Protein AF-A0A959C3X2-F1 (afdb_monomer_lite)

Foldseek 3Di:
DWDWDADPVQLAIEIDDQVVQCVVVVDPVGPVCVVCLVQVHDDDDPQWDWDWDADPQWIWIWTDPLQKIKIWTAHPPVRRTQKIKIAGPVQRKIKMKGFDDWDQDPPNGTGGQKIWIWIAGPVPGIDIDIGGHDDDDPPDDDDDDDDRDPPGHYDD

Sequence (156 aa):
DSVFLINRLDKTYSVKDLGSLERQYSLPAGFPLLQEVLLASAWFFPDIMLQSDIKDELHRLSGTNGSVGTEYRMEEGSFMLRSESFFQPRDSRAVTFSFGDYKKVSGAGMFPYLRSIEAYSPETGAVKLELELSDLKINETQEYRFNIPDHYEKID

pLDDT: mean 89.72, std 7.45, range [66.62, 97.94]

Secondary structure (DSSP, 8-state):
-EEEEEETTTTEEEEEEHHHHHHHHT-TTHHHHHHHHHHTPPP--TT---EEEEETTEEEEEEE-SS-EEEEEEETTT--EEEEEEEETTTTEEEEEEEEEEEEETTTEEEEEEEEEEEEETTTEEEEEEEE-S----S----------TTPEE--

Structure (mmCIF, N/CA/C/O backbone):
data_AF-A0A959C3X2-F1
#
_entry.id   AF-A0A959C3X2-F1
#
loop_
_atom_site.group_PDB
_atom_site.id
_atom_site.type_symbol
_atom_site.label_atom_id
_atom_site.label_alt_id
_atom_site.label_comp_id
_atom_site.label_asym_id
_atom_site.label_entity_id
_atom_site.label_seq_id
_atom_site.pdbx_PDB_ins_code
_atom_site.Cartn_x
_atom_site.Cartn_y
_atom_site.Cartn_z
_atom_site.occupancy
_atom_site.B_iso_or_equiv
_atom_site.auth_seq_id
_atom_site.auth_comp_id
_atom_site.auth_asym_id
_atom_site.auth_atom_id
_atom_site.pdbx_PDB_model_num
ATOM 1 N N . ASP A 1 1 ? -22.599 -3.593 0.063 1.00 68.00 1 ASP A N 1
ATOM 2 C CA . ASP A 1 1 ? -21.849 -3.928 1.288 1.00 68.00 1 ASP A CA 1
ATOM 3 C C . ASP A 1 1 ? -21.763 -2.744 2.223 1.00 68.00 1 ASP A C 1
ATOM 5 O O . ASP A 1 1 ? -21.670 -1.607 1.763 1.00 68.00 1 ASP A O 1
ATOM 9 N N . SER A 1 2 ? -21.845 -3.015 3.523 1.00 81.44 2 SER A N 1
ATOM 10 C CA . SER A 1 2 ? -21.807 -2.001 4.577 1.00 81.44 2 SER A CA 1
ATOM 11 C C . SER A 1 2 ? -20.586 -2.213 5.458 1.00 81.44 2 SER A C 1
ATOM 13 O O . SER A 1 2 ? -20.255 -3.345 5.805 1.00 81.44 2 SER A O 1
ATOM 15 N N . VAL A 1 3 ? -19.948 -1.116 5.846 1.00 83.94 3 VAL A N 1
ATOM 16 C CA . VAL A 1 3 ? -18.878 -1.075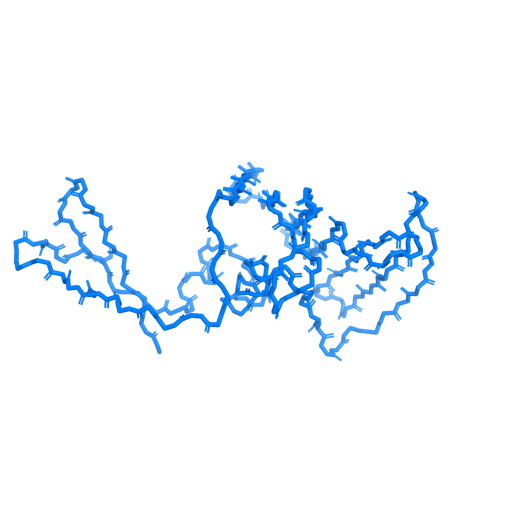 6.837 1.00 83.94 3 VAL A CA 1
ATOM 17 C C . VAL A 1 3 ? -19.440 -0.482 8.119 1.00 83.94 3 VAL A C 1
ATOM 19 O O . VAL A 1 3 ? -20.072 0.574 8.101 1.00 83.94 3 VAL A O 1
ATOM 22 N N . PHE A 1 4 ? -19.202 -1.165 9.233 1.00 87.75 4 PHE A N 1
ATOM 23 C CA . PHE A 1 4 ? -19.576 -0.697 10.560 1.00 87.75 4 PHE A CA 1
ATOM 24 C C . PHE A 1 4 ? -18.331 -0.158 11.259 1.00 87.75 4 PHE A C 1
ATOM 26 O O . PHE A 1 4 ? -17.375 -0.901 11.484 1.00 87.75 4 PHE A O 1
ATOM 33 N N . LEU A 1 5 ? -18.341 1.124 11.617 1.00 86.81 5 LEU A N 1
ATOM 34 C CA . LEU A 1 5 ? -17.288 1.742 12.415 1.00 86.81 5 LEU A CA 1
ATOM 35 C C . LEU A 1 5 ? -17.787 1.880 13.849 1.00 86.81 5 LEU A C 1
ATOM 37 O O . LEU A 1 5 ? -18.795 2.537 14.083 1.00 86.81 5 LEU A O 1
ATOM 41 N N . ILE A 1 6 ? -17.078 1.280 14.803 1.00 90.19 6 ILE A N 1
ATOM 42 C CA . ILE A 1 6 ? -17.407 1.363 16.229 1.00 90.19 6 ILE A CA 1
ATOM 43 C C . ILE A 1 6 ? -16.372 2.248 16.920 1.00 90.19 6 ILE A C 1
ATOM 45 O O . ILE A 1 6 ? -15.200 1.879 17.014 1.00 90.19 6 ILE A O 1
ATOM 49 N N . ASN A 1 7 ? -16.813 3.378 17.464 1.00 89.44 7 ASN A N 1
ATOM 50 C CA . ASN A 1 7 ? -16.022 4.191 18.375 1.00 89.44 7 ASN A CA 1
ATOM 51 C C . ASN A 1 7 ? -16.347 3.782 19.816 1.00 89.44 7 ASN A C 1
ATOM 53 O O . ASN A 1 7 ? -17.398 4.106 20.369 1.00 89.44 7 ASN A O 1
ATOM 57 N N . ARG A 1 8 ? -15.420 3.046 20.434 1.00 91.38 8 ARG A N 1
ATOM 58 C CA . ARG A 1 8 ? -15.596 2.528 21.797 1.00 91.38 8 ARG A CA 1
ATOM 59 C C . ARG A 1 8 ? -15.430 3.583 22.889 1.00 91.38 8 ARG A C 1
ATOM 61 O O . ARG A 1 8 ? -15.898 3.349 23.999 1.00 91.38 8 ARG A O 1
ATOM 68 N N . LEU A 1 9 ? -14.762 4.700 22.592 1.00 93.62 9 LEU A N 1
ATOM 69 C CA . LEU A 1 9 ? -14.548 5.784 23.552 1.00 93.62 9 LEU A CA 1
ATOM 70 C C . LEU A 1 9 ? -15.844 6.568 23.749 1.00 93.62 9 LEU A C 1
ATOM 72 O O . LEU A 1 9 ? -16.311 6.708 24.877 1.00 93.62 9 LEU A O 1
ATOM 76 N N . ASP A 1 10 ? -16.464 6.963 22.640 1.00 96.12 10 ASP A N 1
ATOM 77 C CA . ASP A 1 10 ? -17.692 7.764 22.660 1.00 96.12 10 ASP A CA 1
ATOM 78 C C . ASP A 1 10 ? -18.960 6.907 22.701 1.00 96.12 10 ASP A C 1
ATOM 80 O O . ASP A 1 10 ? -20.061 7.434 22.818 1.00 96.12 10 ASP A O 1
ATOM 84 N N . LYS A 1 11 ? -18.812 5.576 22.634 1.00 95.44 11 LYS A N 1
ATOM 85 C CA . LYS A 1 11 ? -19.920 4.612 22.542 1.00 95.44 11 LYS A CA 1
ATOM 86 C C . LYS A 1 11 ? -20.836 4.932 21.364 1.00 95.44 11 LYS A C 1
ATOM 88 O O . LYS A 1 11 ? -22.056 4.893 21.481 1.00 95.44 11 LYS A O 1
ATOM 93 N N . THR A 1 12 ? -20.240 5.240 20.220 1.00 95.88 12 THR A N 1
ATOM 94 C CA . THR A 1 12 ? -20.973 5.527 18.990 1.00 95.88 12 THR A CA 1
ATOM 95 C C . THR A 1 12 ? -20.631 4.518 17.908 1.00 95.88 12 THR A C 1
ATOM 97 O O . THR A 1 12 ? -19.573 3.879 17.927 1.00 95.88 12 THR A O 1
ATOM 100 N N . TYR A 1 13 ? -21.536 4.342 16.953 1.00 94.56 13 TYR A N 1
ATOM 101 C CA . TYR A 1 13 ? -21.256 3.579 15.746 1.00 94.56 13 TYR A CA 1
ATOM 102 C C . TYR A 1 13 ? -21.827 4.265 14.511 1.00 94.56 13 TYR A C 1
ATOM 104 O O . TYR A 1 13 ? -22.891 4.867 14.574 1.00 94.56 13 TYR A O 1
ATOM 112 N N . SER A 1 14 ? -21.145 4.136 13.377 1.00 91.50 14 SER A N 1
ATOM 113 C CA . SER A 1 14 ? -21.679 4.538 12.073 1.00 91.50 14 SER A CA 1
ATOM 114 C C . SER A 1 14 ? -21.729 3.353 11.122 1.00 91.50 14 SER A C 1
ATOM 116 O O . SER A 1 14 ? -20.966 2.389 11.243 1.00 91.50 14 SER A O 1
ATOM 118 N N . VAL A 1 15 ? -22.670 3.417 10.181 1.00 90.69 15 VAL A N 1
ATOM 119 C CA . VAL A 1 15 ? -22.830 2.425 9.117 1.00 90.69 15 VAL A CA 1
ATOM 120 C C . VAL A 1 15 ? -22.642 3.146 7.801 1.00 90.69 15 VAL A C 1
ATOM 122 O O . VAL A 1 15 ? -23.445 4.006 7.449 1.00 90.69 15 VAL A O 1
ATOM 125 N N . LYS A 1 16 ? -21.584 2.794 7.081 1.00 84.25 16 LYS A N 1
ATOM 126 C CA . LYS A 1 16 ? -21.209 3.454 5.836 1.00 84.25 16 LYS A CA 1
ATOM 127 C C . LYS A 1 16 ? -21.204 2.475 4.672 1.00 84.25 16 LYS A C 1
ATOM 129 O O . LYS A 1 16 ? -20.967 1.283 4.861 1.00 84.25 16 LYS A O 1
ATOM 134 N N . ASP A 1 17 ? -21.463 2.957 3.461 1.00 83.94 17 ASP A N 1
ATOM 135 C CA . ASP A 1 17 ? -21.204 2.164 2.261 1.00 83.94 17 ASP A CA 1
ATOM 136 C C . ASP A 1 17 ? -19.697 2.079 2.006 1.00 83.94 17 ASP A C 1
ATOM 138 O O . ASP A 1 17 ? -18.959 3.018 2.303 1.00 83.94 17 ASP A O 1
ATOM 142 N N . LEU A 1 18 ? -19.228 0.968 1.438 1.00 73.38 18 LEU A N 1
ATOM 143 C CA . LEU A 1 18 ? -17.808 0.786 1.120 1.00 73.38 18 LEU A CA 1
ATOM 144 C C . LEU A 1 18 ? -17.263 1.927 0.236 1.00 73.38 18 LEU A C 1
ATOM 146 O O . LEU A 1 18 ? -16.175 2.436 0.493 1.00 73.38 18 LEU A O 1
ATOM 150 N N . GLY A 1 19 ? -18.072 2.403 -0.720 1.00 72.12 19 GLY A N 1
ATOM 151 C CA . GLY A 1 19 ? -17.735 3.511 -1.621 1.00 72.12 19 GLY A CA 1
ATOM 152 C C . GLY A 1 19 ? -17.506 4.851 -0.913 1.00 72.12 19 GLY A C 1
ATOM 153 O O . GLY A 1 19 ? -16.788 5.714 -1.418 1.00 72.12 19 GLY A O 1
ATOM 154 N N . SER A 1 20 ? -18.064 5.048 0.283 1.00 71.81 20 SER A N 1
ATOM 155 C CA . SER A 1 20 ? -17.789 6.237 1.091 1.00 71.81 20 SER A CA 1
ATOM 156 C C . SER A 1 20 ? -16.344 6.281 1.593 1.00 71.81 20 SER A C 1
ATOM 158 O O . SER A 1 20 ? -15.768 7.367 1.640 1.00 71.81 20 SER A O 1
ATOM 160 N N . LEU A 1 21 ? -15.736 5.127 1.896 1.00 66.62 21 LEU A N 1
ATOM 161 C CA . LEU A 1 21 ? -14.328 5.045 2.290 1.00 66.62 21 LEU A CA 1
ATOM 162 C C . LEU A 1 21 ? -13.425 5.363 1.097 1.00 66.62 21 LEU A C 1
ATOM 164 O O . LEU A 1 21 ? -12.460 6.107 1.236 1.00 66.62 21 LEU A O 1
ATOM 168 N N . GLU A 1 22 ? -13.774 4.875 -0.092 1.00 69.25 22 GLU A N 1
ATOM 169 C CA . GLU A 1 22 ? -13.025 5.158 -1.322 1.00 69.25 22 GLU A CA 1
ATOM 170 C C . GLU A 1 22 ? -12.980 6.661 -1.609 1.00 69.25 22 GLU A C 1
ATOM 172 O O . GLU A 1 22 ? -11.911 7.213 -1.871 1.00 69.25 22 GLU A O 1
ATOM 177 N N . ARG A 1 23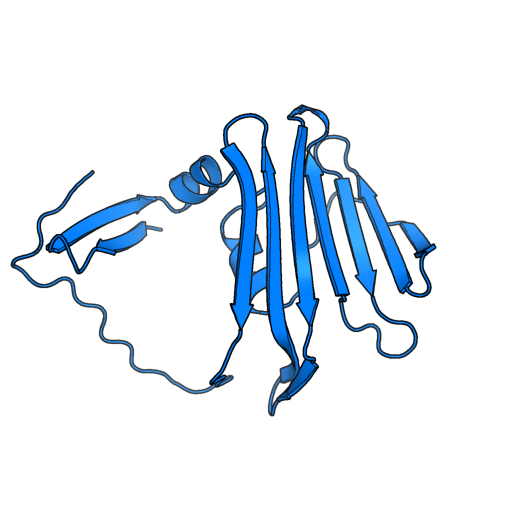 ? -14.128 7.344 -1.474 1.00 70.56 23 ARG A N 1
ATOM 178 C CA . ARG A 1 23 ? -14.222 8.805 -1.611 1.00 70.56 23 ARG A CA 1
ATOM 179 C C . ARG A 1 23 ? -13.443 9.540 -0.524 1.00 70.56 23 ARG A C 1
ATOM 181 O O . ARG A 1 23 ? -12.754 10.507 -0.831 1.00 70.56 23 ARG A O 1
ATOM 188 N N . GLN A 1 24 ? -13.554 9.100 0.731 1.00 67.31 24 GLN A N 1
ATOM 189 C CA . GLN A 1 24 ? -12.913 9.762 1.868 1.00 67.31 24 GLN A CA 1
ATOM 190 C C . GLN A 1 24 ? -11.383 9.677 1.802 1.00 67.31 24 GLN A C 1
ATOM 192 O O . GLN A 1 24 ? -10.707 10.649 2.129 1.00 67.31 24 GLN A O 1
ATOM 197 N N . TYR A 1 25 ? -10.842 8.538 1.368 1.00 67.00 25 TYR A N 1
ATOM 198 C CA . TYR A 1 25 ? -9.399 8.280 1.362 1.00 67.00 25 TYR A CA 1
ATOM 199 C C . TYR A 1 25 ? -8.763 8.380 -0.029 1.00 67.00 25 TYR A C 1
ATOM 201 O O . TYR A 1 25 ? -7.561 8.173 -0.160 1.00 67.00 25 TYR A O 1
ATOM 209 N N . SER A 1 26 ? -9.549 8.727 -1.058 1.00 68.88 26 SER A N 1
ATOM 210 C CA . SER A 1 26 ? -9.092 8.912 -2.444 1.00 68.88 26 SER A CA 1
ATOM 211 C C . SER A 1 26 ? -8.253 7.742 -2.972 1.00 68.88 26 SER A C 1
ATOM 213 O O . SER A 1 26 ? -7.249 7.934 -3.654 1.00 68.88 26 SER A O 1
ATOM 215 N N . LEU A 1 27 ? -8.658 6.515 -2.640 1.00 73.56 27 LEU A N 1
ATOM 216 C CA . LEU A 1 27 ? -7.931 5.309 -3.027 1.00 73.56 27 LEU A CA 1
ATOM 217 C C . LEU A 1 27 ? -8.240 4.961 -4.492 1.00 73.56 27 LEU A C 1
ATOM 219 O O . LEU A 1 27 ? -9.411 4.763 -4.820 1.00 73.56 27 LEU A O 1
ATOM 223 N N . PRO A 1 28 ? -7.232 4.828 -5.376 1.00 73.19 28 PRO A N 1
ATOM 224 C CA . PRO A 1 28 ? -7.449 4.713 -6.823 1.00 73.19 28 PRO A CA 1
ATOM 225 C C . PRO A 1 28 ? -8.167 3.424 -7.253 1.00 73.19 28 PRO A C 1
ATOM 227 O O . PRO A 1 28 ? -8.735 3.379 -8.340 1.0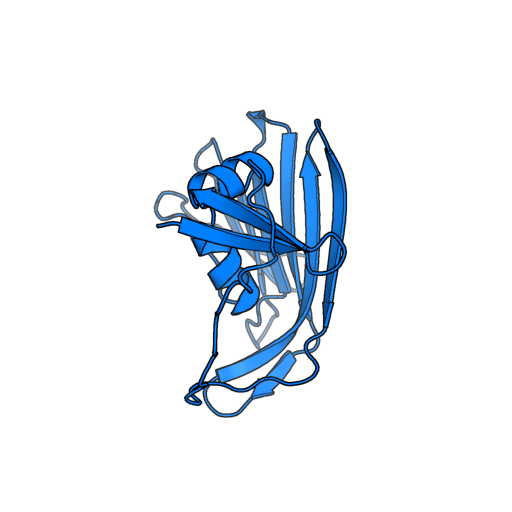0 73.19 28 PRO A O 1
ATOM 230 N N . ALA A 1 29 ? -8.168 2.395 -6.403 1.00 78.69 29 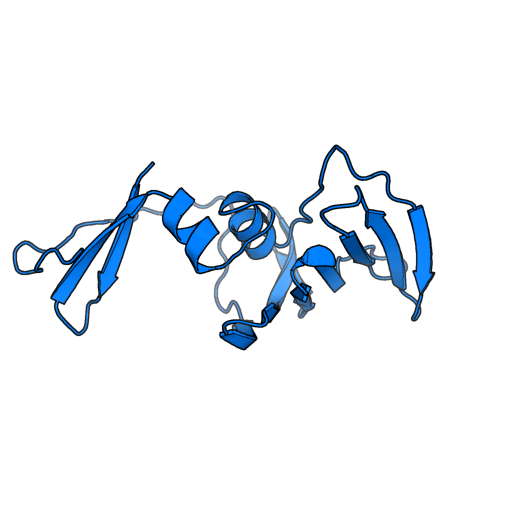ALA A N 1
ATOM 231 C CA . ALA A 1 29 ? -8.897 1.142 -6.605 1.00 78.69 29 ALA A CA 1
ATOM 232 C C . ALA A 1 29 ? -9.748 0.746 -5.384 1.00 78.69 29 ALA A C 1
ATOM 234 O O . ALA A 1 29 ? -10.123 -0.413 -5.223 1.00 78.69 29 ALA A O 1
ATOM 235 N N . GLY A 1 30 ? -10.051 1.719 -4.521 1.00 79.19 30 GLY A N 1
ATOM 236 C CA . GLY A 1 30 ? -10.984 1.537 -3.420 1.00 79.19 30 GLY A CA 1
ATOM 237 C C . GLY A 1 30 ? -10.546 0.535 -2.351 1.00 79.19 30 GLY A C 1
ATOM 238 O O . GLY A 1 30 ? -9.366 0.433 -2.014 1.00 79.19 30 GLY A O 1
ATOM 239 N N . PHE A 1 31 ? -11.513 -0.184 -1.776 1.00 77.62 31 PHE A N 1
ATOM 240 C CA . PHE A 1 31 ? -11.250 -1.157 -0.708 1.00 77.62 31 PHE A CA 1
ATOM 241 C C . PHE A 1 31 ? -10.409 -2.376 -1.133 1.00 77.62 31 PHE A C 1
ATOM 243 O O . PHE A 1 31 ? -9.545 -2.764 -0.346 1.00 77.62 31 PHE A O 1
ATOM 250 N N . PRO A 1 32 ? -10.572 -2.960 -2.340 1.00 83.94 32 PRO A N 1
ATOM 251 C CA . PRO A 1 32 ? -9.719 -4.061 -2.796 1.00 83.94 32 PRO A CA 1
ATOM 252 C C . PRO A 1 32 ? -8.219 -3.754 -2.718 1.00 83.94 32 PRO A C 1
ATOM 254 O O . PRO A 1 32 ? -7.448 -4.592 -2.261 1.00 83.94 32 PRO A O 1
ATOM 257 N N . LEU A 1 33 ? -7.809 -2.524 -3.049 1.00 84.44 33 LEU A N 1
ATOM 258 C CA . LEU A 1 33 ? -6.418 -2.091 -2.892 1.00 84.44 33 LEU A CA 1
ATOM 259 C C . LEU A 1 33 ? -5.939 -2.200 -1.439 1.00 84.44 33 LEU A C 1
ATOM 261 O O . LEU A 1 33 ? -4.835 -2.671 -1.193 1.00 84.44 33 LEU A O 1
ATOM 265 N N . LEU A 1 34 ? -6.763 -1.810 -0.462 1.00 79.69 34 LEU A N 1
ATOM 266 C CA . LEU A 1 34 ? -6.396 -1.955 0.952 1.00 79.69 34 LEU A CA 1
ATOM 267 C C . LEU A 1 34 ? -6.220 -3.421 1.347 1.00 79.69 34 LEU A C 1
ATOM 269 O O . LEU A 1 34 ? -5.348 -3.728 2.156 1.00 79.69 34 LEU A O 1
ATOM 273 N N . GLN A 1 35 ? -7.037 -4.321 0.797 1.00 84.62 35 GLN A N 1
ATOM 274 C CA . GLN A 1 35 ? -6.902 -5.752 1.063 1.00 84.62 35 GLN A CA 1
ATOM 275 C C . GLN A 1 35 ? -5.572 -6.283 0.522 1.00 84.62 35 GLN A C 1
ATOM 277 O O . GLN A 1 35 ? -4.844 -6.937 1.268 1.00 84.62 35 GLN A O 1
ATOM 282 N N . GLU A 1 36 ? -5.224 -5.944 -0.721 1.00 88.00 36 GLU A N 1
ATOM 283 C CA . GLU A 1 36 ? -3.944 -6.329 -1.326 1.00 88.00 36 GLU A CA 1
ATOM 284 C C . GLU A 1 36 ? -2.755 -5.768 -0.531 1.00 88.00 36 GLU A C 1
ATOM 286 O O . GLU A 1 36 ? -1.855 -6.518 -0.156 1.00 88.00 36 GLU A O 1
ATOM 291 N N . VAL A 1 37 ? -2.803 -4.494 -0.131 1.00 82.88 37 VAL A N 1
ATOM 292 C CA . VAL A 1 37 ? -1.765 -3.855 0.700 1.00 82.88 37 VAL A CA 1
ATOM 293 C C . VAL A 1 37 ? -1.600 -4.558 2.052 1.00 82.88 37 VAL A C 1
ATOM 295 O O . VAL A 1 37 ? -0.477 -4.804 2.507 1.00 82.88 37 VAL A O 1
ATOM 298 N N . LEU A 1 38 ? -2.700 -4.909 2.725 1.00 83.88 38 LEU A N 1
ATOM 299 C CA . LEU A 1 38 ? -2.639 -5.651 3.989 1.00 83.88 38 LEU A CA 1
ATOM 300 C C . LEU A 1 38 ? -1.987 -7.024 3.789 1.00 83.88 38 LEU A C 1
ATOM 302 O O . LEU A 1 38 ? -1.124 -7.423 4.577 1.00 83.88 38 LEU A O 1
ATOM 306 N N . LEU A 1 39 ? -2.337 -7.710 2.704 1.00 86.38 39 LEU A N 1
ATOM 307 C CA . LEU A 1 39 ? -1.771 -9.004 2.325 1.00 86.38 39 LEU A CA 1
ATOM 308 C C . LEU A 1 39 ? -0.383 -8.899 1.676 1.00 86.38 39 LEU A C 1
ATOM 310 O O . LEU A 1 39 ? 0.225 -9.929 1.398 1.00 86.38 39 LEU A O 1
ATOM 314 N N . ALA A 1 40 ? 0.129 -7.679 1.480 1.00 83.62 40 ALA A N 1
ATOM 315 C CA . ALA A 1 40 ? 1.367 -7.389 0.763 1.00 83.62 40 ALA A CA 1
ATOM 316 C C . ALA A 1 40 ? 1.437 -8.038 -0.627 1.00 83.62 40 ALA A C 1
ATOM 318 O O . ALA A 1 40 ? 2.470 -8.555 -1.054 1.00 83.62 40 ALA A O 1
ATOM 319 N N . SER A 1 41 ? 0.304 -8.021 -1.314 1.00 86.69 41 SER A N 1
ATOM 320 C CA . SER A 1 41 ? 0.159 -8.424 -2.703 1.00 86.69 41 SER A CA 1
ATOM 321 C C . SER A 1 41 ? 0.061 -7.166 -3.567 1.00 86.69 41 SER A C 1
ATOM 323 O O . SER A 1 41 ? -0.474 -6.151 -3.130 1.00 86.69 41 SER A O 1
ATOM 325 N N . ALA A 1 42 ? 0.651 -7.199 -4.762 1.00 89.19 42 ALA A N 1
ATOM 326 C CA . ALA A 1 42 ? 0.675 -6.035 -5.642 1.00 89.19 42 ALA A CA 1
ATOM 327 C C . ALA A 1 42 ? -0.685 -5.851 -6.325 1.00 89.19 42 ALA A C 1
ATOM 329 O O . ALA A 1 42 ? -1.202 -6.785 -6.945 1.00 89.19 42 ALA A O 1
ATOM 330 N N . TRP A 1 43 ? -1.234 -4.638 -6.281 1.00 91.31 43 TRP A N 1
ATOM 331 C CA . TRP A 1 43 ? -2.446 -4.317 -7.036 1.00 91.31 43 TRP A CA 1
ATOM 332 C C . TRP A 1 43 ? -2.105 -3.954 -8.481 1.00 91.31 43 TRP A C 1
ATOM 334 O O . TRP A 1 43 ? -1.343 -3.017 -8.703 1.00 91.31 43 TRP A O 1
ATOM 344 N N . PHE A 1 44 ? -2.720 -4.612 -9.470 1.00 90.94 44 PHE A N 1
ATOM 345 C CA . PHE A 1 44 ? -2.510 -4.328 -10.895 1.00 90.94 44 PHE A CA 1
ATOM 346 C C . PHE A 1 44 ? -3.744 -3.723 -11.566 1.00 90.94 44 PHE A C 1
ATOM 348 O O . PHE A 1 44 ? -4.856 -4.236 -11.448 1.00 90.94 44 PHE A O 1
ATOM 355 N N . PHE A 1 45 ? -3.528 -2.668 -12.352 1.00 90.81 45 PHE A N 1
ATOM 356 C CA . PHE A 1 45 ? -4.552 -2.119 -13.239 1.00 90.81 45 PHE A CA 1
ATOM 357 C C . PHE A 1 45 ? -4.509 -2.839 -14.595 1.00 90.81 45 PHE A C 1
ATOM 359 O O . PHE A 1 45 ? -3.468 -2.812 -15.254 1.00 90.81 45 PHE A O 1
ATOM 366 N N . PRO A 1 46 ? -5.610 -3.473 -15.040 1.00 90.94 46 PRO A N 1
ATOM 367 C CA . PRO A 1 46 ? -5.612 -4.305 -16.247 1.00 90.94 46 PRO A CA 1
ATOM 368 C C . PRO A 1 46 ? -5.401 -3.509 -17.543 1.00 90.94 46 PRO A C 1
ATOM 370 O O . PRO A 1 46 ? -5.011 -4.075 -18.559 1.00 90.94 46 PRO A O 1
ATOM 373 N N . ASP A 1 47 ? -5.669 -2.206 -17.522 1.00 94.81 47 ASP A N 1
ATOM 374 C CA . ASP A 1 47 ? -5.532 -1.283 -18.647 1.00 94.81 47 ASP A CA 1
ATOM 375 C C . ASP A 1 47 ? -4.192 -0.528 -18.659 1.00 94.81 47 ASP A C 1
ATOM 377 O O . ASP A 1 47 ? -3.943 0.272 -19.563 1.00 94.81 47 ASP A O 1
ATOM 381 N N . ILE A 1 48 ? -3.307 -0.789 -17.690 1.00 96.19 48 ILE A N 1
ATOM 382 C CA . ILE A 1 48 ? -1.957 -0.227 -17.668 1.00 96.19 48 ILE A CA 1
ATOM 383 C C . ILE A 1 48 ? -0.967 -1.242 -18.241 1.00 96.19 48 ILE A C 1
ATOM 385 O O . ILE A 1 48 ? -0.679 -2.278 -17.645 1.00 96.19 48 ILE A O 1
ATOM 389 N N . MET A 1 49 ? -0.376 -0.904 -19.387 1.00 97.00 49 MET A N 1
ATOM 390 C CA . MET A 1 49 ? 0.744 -1.663 -19.938 1.00 97.00 49 MET A CA 1
ATOM 391 C C . MET A 1 49 ? 2.034 -1.314 -19.187 1.00 97.00 49 MET A C 1
ATOM 393 O O . MET A 1 49 ? 2.488 -0.169 -19.224 1.00 97.00 49 MET A O 1
ATOM 397 N N . LEU A 1 50 ? 2.623 -2.305 -18.517 1.00 97.56 50 LEU A N 1
ATOM 398 C CA . LEU A 1 50 ? 3.851 -2.132 -17.745 1.00 97.56 50 LEU A CA 1
ATOM 399 C C . LEU A 1 50 ? 5.097 -2.290 -18.616 1.00 97.56 50 LEU A C 1
ATOM 401 O O . LEU A 1 50 ? 5.195 -3.188 -19.451 1.00 97.56 50 LEU A O 1
ATOM 405 N N . GLN A 1 51 ? 6.072 -1.426 -18.368 1.00 97.94 51 GLN A N 1
ATOM 406 C CA . GLN A 1 51 ? 7.434 -1.522 -18.876 1.00 97.94 51 GLN A CA 1
ATOM 407 C C . GLN A 1 51 ? 8.376 -1.852 -17.724 1.00 97.94 51 GLN A C 1
ATOM 409 O O . GLN A 1 51 ? 8.144 -1.421 -16.594 1.00 97.94 51 GLN A O 1
ATOM 414 N N . SER A 1 52 ? 9.434 -2.602 -18.027 1.00 97.31 52 SER A N 1
ATOM 415 C CA . SER A 1 52 ? 10.434 -3.012 -17.047 1.00 97.31 52 SER A CA 1
ATOM 416 C C . SER A 1 52 ? 11.775 -2.350 -17.314 1.00 97.31 52 SER A C 1
ATOM 418 O O . SER A 1 52 ? 12.231 -2.308 -18.457 1.00 97.31 52 SER A O 1
ATOM 420 N N . ASP A 1 53 ? 12.430 -1.914 -16.247 1.00 97.50 53 ASP A N 1
ATOM 421 C CA . ASP A 1 53 ? 13.848 -1.568 -16.222 1.00 97.50 53 ASP A CA 1
ATOM 422 C C . ASP A 1 53 ? 14.456 -1.856 -14.839 1.00 97.50 53 ASP A C 1
ATOM 424 O O . ASP A 1 53 ? 13.817 -2.469 -13.981 1.00 97.50 53 ASP A O 1
ATOM 428 N N . ILE A 1 54 ? 15.714 -1.458 -14.644 1.00 96.69 54 ILE A N 1
ATOM 429 C CA . ILE A 1 54 ? 16.395 -1.513 -13.350 1.00 96.69 54 ILE A CA 1
ATOM 430 C C . ILE A 1 54 ? 16.658 -0.079 -12.903 1.00 96.69 54 ILE A C 1
ATOM 432 O O . ILE A 1 54 ? 17.223 0.719 -13.656 1.00 96.69 54 ILE A O 1
ATOM 436 N N . LYS A 1 55 ? 16.273 0.247 -11.669 1.00 93.69 55 LYS A N 1
ATOM 437 C CA . LYS A 1 55 ? 16.472 1.567 -11.068 1.00 93.69 55 LYS A CA 1
ATOM 438 C C . LYS A 1 55 ? 16.798 1.419 -9.589 1.00 93.69 55 LYS A C 1
ATOM 440 O O . LYS A 1 55 ? 16.104 0.697 -8.885 1.00 93.69 55 LYS A O 1
ATOM 445 N N . ASP A 1 56 ? 17.827 2.126 -9.125 1.00 92.81 56 ASP A N 1
ATOM 446 C CA . ASP A 1 56 ? 18.284 2.077 -7.728 1.00 92.81 56 ASP A CA 1
ATOM 447 C C . ASP A 1 56 ? 18.562 0.632 -7.252 1.00 92.81 56 ASP A C 1
ATOM 449 O O . ASP A 1 56 ? 18.201 0.265 -6.140 1.00 92.81 56 ASP A O 1
ATOM 453 N N . GLU A 1 57 ? 19.151 -0.201 -8.125 1.00 93.94 57 GLU A N 1
ATOM 454 C CA . GLU A 1 57 ? 19.420 -1.639 -7.892 1.00 93.94 57 GLU A CA 1
ATOM 455 C C . GLU A 1 57 ? 18.167 -2.516 -7.682 1.00 93.94 57 GLU A C 1
ATOM 457 O O . GLU A 1 57 ? 18.265 -3.669 -7.267 1.00 93.94 57 GLU A O 1
ATOM 462 N N . LEU A 1 58 ? 16.984 -1.993 -8.010 1.00 96.44 58 LEU A N 1
ATOM 463 C CA . LEU A 1 58 ? 15.714 -2.707 -7.945 1.00 96.44 58 LEU A CA 1
ATOM 464 C C . LEU A 1 58 ? 15.152 -2.939 -9.349 1.00 96.44 58 LEU A C 1
ATOM 466 O O . LEU A 1 58 ? 15.234 -2.068 -10.222 1.00 96.44 58 LEU A O 1
ATOM 470 N N . HIS A 1 59 ? 14.509 -4.091 -9.540 1.00 97.94 59 HIS A N 1
ATOM 471 C CA . HIS A 1 59 ? 13.635 -4.318 -10.687 1.00 97.94 59 HIS A CA 1
ATOM 472 C C . HIS A 1 59 ? 12.448 -3.384 -10.568 1.00 97.94 59 HIS A C 1
ATOM 474 O O . HIS A 1 59 ? 11.731 -3.401 -9.563 1.00 97.94 59 HIS A O 1
ATOM 480 N N . ARG A 1 60 ? 12.225 -2.574 -11.595 1.00 97.94 60 ARG A N 1
ATOM 481 C CA . ARG A 1 60 ? 11.120 -1.633 -11.623 1.00 97.94 60 ARG A CA 1
ATOM 482 C C . ARG A 1 60 ? 10.161 -1.982 -12.744 1.00 97.94 60 ARG A C 1
ATOM 484 O O . ARG A 1 60 ? 10.562 -2.106 -13.896 1.00 97.94 60 ARG A O 1
ATOM 491 N N . LEU A 1 61 ? 8.881 -2.067 -12.396 1.00 97.94 61 LEU A N 1
ATOM 492 C CA . LEU A 1 61 ? 7.776 -2.088 -13.348 1.00 97.94 61 LEU A CA 1
ATOM 493 C C . LEU A 1 61 ? 7.036 -0.761 -13.255 1.00 97.94 61 LEU A C 1
ATOM 495 O O . LEU A 1 61 ? 6.711 -0.319 -12.158 1.00 97.94 61 LEU A O 1
ATOM 499 N N . SER A 1 62 ? 6.762 -0.109 -14.379 1.00 97.81 62 SER A N 1
ATOM 500 C CA . SER A 1 62 ? 6.009 1.147 -14.371 1.00 97.81 62 SER A CA 1
ATOM 501 C C . SER A 1 62 ? 5.148 1.317 -15.611 1.00 97.81 62 SER A C 1
ATOM 503 O O . SER A 1 62 ? 5.440 0.759 -16.668 1.00 97.81 62 SER A O 1
ATOM 505 N N . GLY A 1 63 ? 4.072 2.083 -15.482 1.00 97.44 63 GLY A N 1
ATOM 506 C CA . GLY A 1 63 ? 3.169 2.370 -16.589 1.00 97.44 63 GLY A CA 1
ATOM 507 C C . GLY A 1 63 ? 2.097 3.379 -16.206 1.00 97.44 63 GLY A C 1
ATOM 508 O O . GLY A 1 63 ? 1.983 3.796 -15.054 1.00 97.44 63 GLY A O 1
ATOM 509 N N . THR A 1 64 ? 1.301 3.795 -17.187 1.00 96.44 64 THR A N 1
ATOM 510 C CA . THR A 1 64 ? 0.161 4.687 -16.970 1.00 96.44 64 THR A CA 1
ATOM 511 C C . THR A 1 64 ? -0.911 4.473 -18.035 1.00 96.44 64 THR A C 1
ATOM 513 O O . THR A 1 64 ? -0.595 4.141 -19.175 1.00 96.44 64 THR A O 1
ATOM 516 N N . ASN A 1 65 ? -2.172 4.706 -17.674 1.00 94.69 65 ASN A N 1
ATOM 517 C CA . ASN A 1 65 ? -3.318 4.779 -18.591 1.00 94.69 65 ASN A CA 1
ATOM 518 C C . ASN A 1 65 ? -3.767 6.241 -18.842 1.00 94.69 65 ASN A C 1
ATOM 520 O O . ASN A 1 65 ? -4.831 6.490 -19.404 1.00 94.69 65 ASN A O 1
ATOM 524 N N . GLY A 1 66 ? -2.977 7.229 -18.399 1.00 91.31 66 GLY A N 1
ATOM 525 C CA . GLY A 1 66 ? -3.262 8.662 -18.523 1.00 91.31 66 GLY A CA 1
ATOM 526 C C . GLY A 1 66 ? -4.123 9.265 -17.403 1.00 91.31 66 GLY A C 1
ATOM 527 O O . GLY A 1 66 ? -4.156 10.494 -17.276 1.00 91.31 66 GLY A O 1
ATOM 528 N N . SER A 1 67 ? -4.788 8.449 -16.579 1.00 91.00 67 SER A N 1
ATOM 529 C CA . SER A 1 67 ? -5.468 8.895 -15.350 1.00 91.00 67 SER A CA 1
ATOM 530 C C . SER A 1 67 ? -4.672 8.515 -14.101 1.00 91.00 67 SER A C 1
ATOM 532 O O . SER A 1 67 ? -4.479 9.352 -13.219 1.00 91.00 67 SER A O 1
ATOM 534 N N . VAL A 1 68 ? -4.155 7.287 -14.073 1.00 93.25 68 VAL A N 1
ATOM 535 C CA . VAL A 1 68 ? -3.333 6.727 -13.004 1.00 93.25 68 VAL A CA 1
ATOM 536 C C . VAL A 1 68 ? -1.983 6.303 -13.582 1.00 93.25 68 VAL A C 1
ATOM 538 O O . VAL A 1 68 ? -1.890 5.711 -14.660 1.00 93.25 68 VAL A O 1
ATOM 541 N N . GLY A 1 69 ? -0.910 6.647 -12.883 1.00 96.25 69 GLY A N 1
ATOM 542 C CA . GLY A 1 69 ? 0.421 6.080 -13.066 1.00 96.25 69 GLY A CA 1
ATOM 543 C C . GLY A 1 69 ? 0.716 5.090 -11.950 1.00 96.25 69 GLY A C 1
ATOM 544 O O . GLY A 1 69 ? 0.278 5.297 -10.820 1.00 96.25 69 GLY A O 1
ATOM 545 N N . THR A 1 70 ? 1.464 4.037 -12.252 1.00 96.69 70 THR A N 1
ATOM 546 C CA . THR A 1 70 ? 1.913 3.058 -11.262 1.00 96.69 70 THR A CA 1
ATOM 547 C C . THR A 1 70 ? 3.407 2.781 -11.392 1.00 96.69 70 THR A C 1
ATOM 549 O O . THR A 1 70 ? 3.960 2.811 -12.495 1.00 96.69 70 THR A O 1
ATOM 552 N N . GLU A 1 71 ? 4.063 2.544 -10.260 1.00 97.75 71 GLU A N 1
ATOM 553 C CA . GLU A 1 71 ? 5.450 2.093 -10.167 1.00 97.75 71 GLU A CA 1
ATOM 554 C C . GLU A 1 71 ? 5.543 0.998 -9.098 1.00 97.75 71 GLU A C 1
ATOM 556 O O . GLU A 1 71 ? 5.129 1.209 -7.964 1.00 97.75 71 GLU A O 1
ATOM 561 N N . TYR A 1 72 ? 6.118 -0.150 -9.441 1.00 97.31 72 TYR A N 1
ATOM 562 C CA . TYR A 1 72 ? 6.427 -1.243 -8.522 1.00 97.31 72 TYR A CA 1
ATOM 563 C C . TYR A 1 72 ? 7.937 -1.420 -8.489 1.00 97.31 72 TYR A C 1
ATOM 565 O O . TYR A 1 72 ? 8.573 -1.455 -9.544 1.00 97.31 72 TYR A O 1
ATOM 573 N N . ARG A 1 73 ? 8.514 -1.553 -7.297 1.00 97.56 73 ARG A N 1
ATOM 574 C CA . ARG A 1 73 ? 9.944 -1.819 -7.112 1.00 97.56 73 ARG A CA 1
ATOM 575 C C . ARG A 1 73 ? 10.126 -3.128 -6.375 1.00 97.56 73 ARG A C 1
ATOM 577 O O . ARG A 1 73 ? 9.522 -3.325 -5.324 1.00 97.56 73 ARG A O 1
ATOM 584 N N . MET A 1 74 ? 10.968 -4.001 -6.905 1.00 97.25 74 MET A N 1
ATOM 585 C CA . MET A 1 74 ? 11.231 -5.331 -6.366 1.00 97.25 74 MET A CA 1
ATOM 586 C C . MET A 1 74 ? 12.730 -5.559 -6.235 1.00 97.25 74 MET A C 1
ATOM 588 O O . MET A 1 74 ? 13.518 -5.044 -7.025 1.00 97.25 74 MET A O 1
ATOM 592 N N . GLU A 1 75 ? 13.127 -6.341 -5.242 1.00 95.81 75 GLU A N 1
ATOM 593 C CA . GLU A 1 75 ? 14.531 -6.698 -5.058 1.00 95.81 75 GLU A CA 1
ATOM 594 C C . GLU A 1 75 ? 15.100 -7.529 -6.206 1.00 95.81 75 GLU A C 1
ATOM 596 O O . GLU A 1 75 ? 14.430 -8.410 -6.748 1.00 95.81 75 GLU A O 1
ATOM 601 N N . GLU A 1 76 ? 16.381 -7.317 -6.500 1.00 92.19 76 GLU A N 1
ATOM 602 C CA . GLU A 1 76 ? 17.165 -8.225 -7.334 1.00 92.19 76 GLU A CA 1
ATOM 603 C C . GLU A 1 76 ? 17.251 -9.627 -6.700 1.00 92.19 76 GLU A C 1
ATOM 605 O O . GLU A 1 76 ? 17.417 -9.784 -5.488 1.00 92.19 76 GLU A O 1
ATOM 610 N N . GLY A 1 77 ? 17.132 -10.672 -7.522 1.00 91.06 77 GLY A N 1
ATOM 611 C CA . GLY A 1 77 ? 17.209 -12.074 -7.101 1.00 91.06 77 GLY A CA 1
ATOM 612 C C . GLY A 1 77 ? 15.979 -12.617 -6.358 1.00 91.06 77 GLY A C 1
ATOM 613 O O . GLY A 1 77 ? 15.463 -13.664 -6.746 1.00 91.06 77 GLY A O 1
ATOM 614 N N . SER A 1 78 ? 15.508 -11.947 -5.299 1.00 92.50 78 SER A N 1
ATOM 615 C CA . SER A 1 78 ? 14.361 -12.414 -4.495 1.00 92.50 78 SER A CA 1
ATOM 616 C C . SER A 1 78 ? 13.005 -12.004 -5.081 1.00 92.50 78 SER A C 1
ATOM 618 O O . SER A 1 78 ? 11.996 -12.639 -4.773 1.00 92.50 78 SER A O 1
ATOM 620 N N . PHE A 1 79 ? 12.982 -10.943 -5.900 1.00 93.12 79 PHE A N 1
ATOM 621 C CA . PHE A 1 79 ? 11.779 -10.289 -6.425 1.00 93.12 79 PHE A CA 1
ATOM 622 C C . PHE A 1 79 ? 10.760 -9.885 -5.347 1.00 93.12 79 PHE A C 1
ATOM 624 O O . PHE A 1 79 ? 9.588 -9.662 -5.647 1.00 93.12 79 PHE A O 1
ATOM 631 N N . MET A 1 80 ? 11.187 -9.754 -4.085 1.00 94.56 80 MET A N 1
ATOM 632 C CA . MET A 1 80 ? 10.314 -9.270 -3.017 1.00 94.56 80 MET A CA 1
ATOM 633 C C . MET A 1 80 ? 9.920 -7.820 -3.294 1.00 94.56 80 MET A C 1
ATOM 635 O O . MET A 1 80 ? 10.777 -6.971 -3.551 1.00 94.56 80 MET A O 1
ATOM 639 N N . LEU A 1 81 ? 8.619 -7.533 -3.228 1.00 95.50 81 LEU A N 1
ATOM 640 C CA . LEU A 1 81 ? 8.083 -6.194 -3.447 1.00 95.50 81 LEU A CA 1
ATOM 641 C C . LEU A 1 81 ? 8.590 -5.253 -2.347 1.00 95.50 81 LEU A C 1
ATOM 643 O O . LEU A 1 81 ? 8.380 -5.486 -1.161 1.00 95.50 81 LEU A O 1
ATOM 647 N N . ARG A 1 82 ? 9.275 -4.181 -2.723 1.00 96.38 82 ARG A N 1
ATOM 648 C CA . ARG A 1 82 ? 9.753 -3.150 -1.795 1.00 96.38 82 ARG A CA 1
ATOM 649 C C . ARG A 1 82 ? 8.809 -1.973 -1.729 1.00 96.38 82 ARG A C 1
ATOM 651 O O . ARG A 1 82 ? 8.579 -1.458 -0.637 1.00 96.38 82 ARG A O 1
ATOM 658 N N . SER A 1 83 ? 8.229 -1.597 -2.861 1.00 96.19 83 SER A N 1
ATOM 659 C CA . SER A 1 83 ? 7.198 -0.572 -2.894 1.00 96.19 83 SER A CA 1
ATOM 660 C C . SER A 1 83 ? 6.261 -0.730 -4.078 1.00 96.19 83 SER A C 1
ATOM 662 O O . SER A 1 83 ? 6.671 -1.185 -5.146 1.00 96.19 83 SER A O 1
ATOM 664 N N . GLU A 1 84 ? 5.035 -0.260 -3.902 1.00 95.56 84 GLU A N 1
ATOM 665 C CA . GLU A 1 84 ? 4.105 0.055 -4.980 1.00 95.56 84 GLU A CA 1
ATOM 666 C C . GLU A 1 84 ? 3.611 1.496 -4.806 1.00 95.56 84 GLU A C 1
ATOM 668 O O . GLU A 1 84 ? 3.285 1.941 -3.703 1.00 95.56 84 GLU A O 1
ATOM 673 N N . SER A 1 85 ? 3.594 2.248 -5.896 1.00 95.44 85 SER A N 1
ATOM 674 C CA . SER A 1 85 ? 3.199 3.649 -5.915 1.00 95.44 85 SER A CA 1
ATOM 675 C C . SER A 1 85 ? 2.115 3.864 -6.954 1.00 95.44 85 SER A C 1
ATOM 677 O O . SER A 1 85 ? 2.186 3.330 -8.061 1.00 95.44 85 SER A O 1
ATOM 679 N N . PHE A 1 86 ? 1.142 4.700 -6.610 1.00 94.69 86 PHE A N 1
ATOM 680 C CA . PHE A 1 86 ? 0.067 5.130 -7.489 1.00 94.69 86 PHE A CA 1
ATOM 681 C C . PHE A 1 86 ? 0.028 6.651 -7.527 1.00 94.69 86 PHE A C 1
ATOM 683 O O . PHE A 1 86 ? 0.014 7.312 -6.490 1.00 94.69 86 PHE A O 1
ATOM 690 N N . PHE A 1 87 ? -0.004 7.204 -8.732 1.00 94.81 87 PHE A N 1
ATOM 691 C CA . PHE A 1 87 ? 0.014 8.639 -8.979 1.00 94.81 87 PHE A CA 1
ATOM 692 C C . PHE A 1 87 ? -1.221 9.020 -9.784 1.00 94.81 87 PHE A C 1
ATOM 6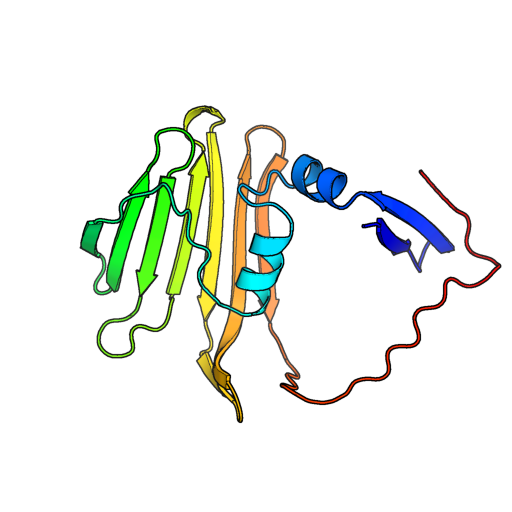94 O O . PHE A 1 87 ? -1.525 8.371 -10.780 1.00 94.81 87 PHE A O 1
ATOM 701 N N . GLN A 1 88 ? -1.905 10.092 -9.401 1.00 92.94 88 GLN A N 1
ATOM 702 C CA . GLN A 1 88 ? -3.001 10.691 -10.163 1.00 92.94 88 GLN A CA 1
ATOM 703 C C . GLN A 1 88 ? -2.563 12.101 -10.579 1.00 92.94 88 GLN A C 1
ATOM 705 O O . GLN A 1 88 ? -2.820 13.064 -9.852 1.00 92.94 88 GLN A O 1
ATOM 710 N N . PRO A 1 89 ? -1.861 12.257 -11.722 1.00 89.31 89 PRO A N 1
ATOM 711 C CA . PRO A 1 89 ? -1.210 13.520 -12.073 1.00 89.31 89 PRO A CA 1
ATOM 712 C C . PRO A 1 89 ? -2.185 14.689 -12.218 1.00 89.31 89 PRO A C 1
ATOM 714 O O . PRO A 1 89 ? -1.842 15.817 -11.879 1.00 89.31 89 PRO A O 1
ATOM 717 N N . ARG A 1 90 ? -3.409 14.422 -12.695 1.00 91.69 90 ARG A N 1
ATOM 718 C CA . ARG A 1 90 ? -4.450 15.449 -12.873 1.00 91.69 90 ARG A CA 1
ATOM 719 C C . ARG A 1 90 ? -4.879 16.083 -11.552 1.00 91.69 90 ARG A C 1
ATOM 721 O O . ARG A 1 90 ? -5.101 17.286 -11.511 1.00 91.69 90 ARG A O 1
ATOM 728 N N . ASP A 1 91 ? -4.936 15.278 -10.497 1.00 90.62 91 ASP A N 1
ATOM 729 C CA . ASP A 1 91 ? -5.408 15.691 -9.175 1.00 90.62 91 ASP A CA 1
ATOM 730 C C . ASP A 1 91 ? -4.247 15.998 -8.217 1.00 90.62 91 ASP A C 1
ATOM 732 O O . ASP A 1 91 ? -4.466 16.378 -7.070 1.00 90.62 91 ASP A O 1
ATOM 736 N N . SER A 1 92 ? -2.998 15.841 -8.677 1.00 92.25 92 SER A N 1
ATOM 737 C CA . SER A 1 92 ? -1.786 15.975 -7.857 1.00 92.25 92 SER A CA 1
ATOM 738 C C . SER A 1 92 ? -1.810 15.088 -6.609 1.00 92.25 92 SER A C 1
ATOM 740 O O . SER A 1 92 ? -1.374 15.499 -5.536 1.00 92.25 92 SER A O 1
ATOM 742 N N . ARG A 1 93 ? -2.330 13.863 -6.745 1.00 92.00 93 ARG A N 1
ATOM 743 C CA . ARG A 1 93 ? -2.400 12.885 -5.653 1.00 92.00 93 ARG A CA 1
ATOM 744 C C . ARG A 1 93 ? -1.400 11.768 -5.863 1.00 92.00 93 ARG A C 1
ATOM 746 O O . ARG A 1 93 ? -1.136 11.361 -6.997 1.00 92.00 93 ARG A O 1
ATOM 753 N N . ALA A 1 94 ? -0.862 11.265 -4.765 1.00 93.38 94 ALA A N 1
ATOM 754 C CA . ALA A 1 94 ? 0.017 10.113 -4.781 1.00 93.38 94 ALA A CA 1
ATOM 755 C C . ALA A 1 94 ? -0.180 9.282 -3.520 1.00 93.38 94 ALA A C 1
ATOM 757 O O . ALA A 1 94 ? -0.416 9.824 -2.443 1.00 93.38 94 ALA A O 1
ATOM 758 N N . VAL A 1 95 ? -0.032 7.972 -3.649 1.00 92.12 95 VAL A N 1
ATOM 759 C CA . VAL A 1 95 ? 0.108 7.067 -2.513 1.00 92.12 95 VAL A CA 1
ATOM 760 C C . VAL A 1 95 ? 1.218 6.075 -2.813 1.00 92.12 95 VAL A C 1
ATOM 762 O O . VAL A 1 95 ? 1.344 5.597 -3.937 1.00 92.12 95 VAL A O 1
ATOM 765 N N . THR A 1 96 ? 2.054 5.807 -1.821 1.00 94.19 96 THR A N 1
ATOM 766 C CA . THR A 1 96 ? 3.106 4.797 -1.870 1.00 94.19 96 THR A CA 1
ATOM 767 C C . THR A 1 96 ? 2.956 3.872 -0.681 1.00 94.19 96 THR A C 1
ATOM 769 O O . THR A 1 96 ? 2.872 4.321 0.463 1.00 94.19 96 THR A O 1
ATOM 772 N N . PHE A 1 97 ? 2.945 2.579 -0.968 1.00 94.12 97 PHE A N 1
ATOM 773 C CA . PHE A 1 97 ? 3.007 1.512 0.011 1.00 94.12 97 PHE A CA 1
ATOM 774 C C . PHE A 1 97 ? 4.404 0.905 -0.049 1.00 94.12 97 PHE A C 1
ATOM 776 O O . PHE A 1 97 ? 4.881 0.550 -1.126 1.00 94.12 97 PHE A O 1
ATOM 783 N N . SER A 1 98 ? 5.061 0.796 1.099 1.00 95.81 98 SER A N 1
ATOM 784 C CA . SER A 1 98 ? 6.405 0.232 1.229 1.00 95.81 98 SER A CA 1
ATOM 785 C C . SER A 1 98 ? 6.380 -0.969 2.159 1.00 95.81 98 SER A C 1
ATOM 787 O O . SER A 1 98 ? 5.723 -0.924 3.199 1.00 95.81 98 SER A O 1
ATOM 789 N N . PHE A 1 99 ? 7.130 -2.014 1.814 1.00 96.81 99 PHE A N 1
ATOM 790 C CA . PHE A 1 99 ? 7.121 -3.299 2.512 1.00 96.81 99 PHE A CA 1
ATOM 791 C C . PHE A 1 99 ? 8.523 -3.681 2.998 1.00 96.81 99 PHE A C 1
ATOM 793 O O . PHE A 1 99 ? 9.504 -3.710 2.243 1.00 96.81 99 PHE A O 1
ATOM 800 N N . GLY A 1 100 ? 8.619 -3.993 4.288 1.00 96.12 100 GLY A N 1
ATOM 801 C CA . GLY A 1 100 ? 9.869 -4.275 4.981 1.00 96.12 100 GLY A CA 1
ATOM 802 C C . GLY A 1 100 ? 9.753 -5.429 5.972 1.00 96.12 100 GLY A C 1
ATOM 803 O O . GLY A 1 100 ? 8.683 -6.002 6.168 1.00 96.12 100 GLY A O 1
ATOM 804 N N . ASP A 1 101 ? 10.887 -5.756 6.596 1.00 96.56 101 ASP A N 1
ATOM 805 C CA . ASP A 1 101 ? 10.997 -6.828 7.596 1.00 96.56 101 ASP A CA 1
ATOM 806 C C . ASP A 1 101 ? 10.364 -8.152 7.126 1.00 96.56 101 ASP A C 1
ATOM 808 O O . ASP A 1 101 ? 9.449 -8.708 7.735 1.00 96.56 101 ASP A O 1
ATOM 812 N N . TYR A 1 102 ? 10.812 -8.620 5.960 1.00 96.00 102 TYR A N 1
ATOM 813 C CA . TYR A 1 102 ? 10.330 -9.860 5.367 1.00 96.00 102 TYR A CA 1
ATOM 814 C C . TYR A 1 102 ? 10.782 -11.064 6.194 1.00 96.00 102 TYR A C 1
ATOM 816 O O . TYR A 1 102 ? 11.978 -11.316 6.349 1.00 96.00 102 TYR A O 1
ATOM 824 N N . LYS A 1 103 ? 9.818 -11.853 6.672 1.00 94.88 103 LYS A N 1
ATOM 825 C CA . LYS A 1 103 ? 10.052 -13.088 7.429 1.00 94.88 103 LYS A CA 1
ATOM 826 C C . LYS A 1 103 ? 9.364 -14.259 6.751 1.00 94.88 103 LYS A C 1
ATOM 828 O O . LYS A 1 103 ? 8.343 -14.102 6.088 1.00 94.88 103 LYS A O 1
ATOM 833 N N . LYS A 1 104 ? 9.919 -15.455 6.937 1.00 94.12 104 LYS A N 1
ATOM 834 C CA . LYS A 1 104 ? 9.295 -16.685 6.452 1.00 94.12 104 LYS A CA 1
ATOM 835 C C . LYS A 1 104 ? 8.127 -17.069 7.361 1.00 94.12 104 LYS A C 1
ATOM 837 O O . LYS A 1 104 ? 8.324 -17.287 8.552 1.00 94.12 104 LYS A O 1
ATOM 842 N N . VAL A 1 105 ? 6.944 -17.216 6.779 1.00 92.12 105 VAL A N 1
ATOM 843 C CA . VAL A 1 105 ? 5.697 -17.590 7.449 1.00 92.12 105 VAL A CA 1
ATOM 844 C C . VAL A 1 105 ? 5.160 -18.876 6.829 1.00 92.12 105 VAL A C 1
ATOM 846 O O . VAL A 1 105 ? 5.114 -19.036 5.604 1.00 92.12 105 VAL A O 1
ATOM 849 N N . SER A 1 106 ? 4.768 -19.826 7.678 1.00 88.88 106 SER A N 1
ATOM 850 C CA . SER A 1 106 ? 4.171 -21.082 7.219 1.00 88.88 106 SER A CA 1
ATOM 851 C C . SER A 1 106 ? 2.882 -20.804 6.440 1.00 88.88 106 SER A C 1
ATOM 853 O O . SER A 1 106 ? 2.039 -20.036 6.891 1.00 88.88 106 SER A O 1
ATOM 855 N N . GLY A 1 107 ? 2.736 -21.403 5.258 1.00 86.38 107 GLY A N 1
ATOM 856 C CA . GLY A 1 107 ? 1.553 -21.226 4.410 1.00 86.38 107 GLY A CA 1
ATOM 857 C C . GLY A 1 107 ? 1.505 -19.943 3.566 1.00 86.38 107 GLY A C 1
ATOM 858 O O . GLY A 1 107 ? 0.632 -19.862 2.711 1.00 86.38 107 GLY A O 1
ATOM 859 N N . ALA A 1 108 ? 2.434 -18.990 3.741 1.00 87.19 108 ALA A N 1
ATOM 860 C CA . ALA A 1 108 ? 2.497 -17.759 2.931 1.00 87.19 108 ALA A CA 1
ATOM 861 C C . ALA A 1 108 ? 3.886 -17.407 2.372 1.00 87.19 108 ALA A C 1
ATOM 863 O O . ALA A 1 108 ? 4.006 -16.489 1.569 1.00 87.19 108 ALA A O 1
ATOM 864 N N . GLY A 1 109 ? 4.943 -18.132 2.749 1.00 90.69 109 GLY A N 1
ATOM 865 C CA . GLY A 1 109 ? 6.286 -17.858 2.235 1.00 90.69 109 GLY A CA 1
ATOM 866 C C . GLY A 1 109 ? 6.909 -16.627 2.892 1.00 90.69 109 GLY A C 1
ATOM 867 O O . GLY A 1 109 ? 6.837 -16.490 4.109 1.00 90.69 109 GLY A O 1
ATOM 868 N N . MET A 1 110 ? 7.584 -15.775 2.118 1.00 93.25 110 MET A N 1
ATOM 869 C CA . MET A 1 110 ? 8.149 -14.527 2.640 1.00 93.25 110 MET A CA 1
ATOM 870 C C . MET A 1 110 ? 7.047 -13.475 2.749 1.00 93.25 110 MET A C 1
ATOM 872 O O . MET A 1 110 ? 6.423 -13.136 1.751 1.00 93.25 110 MET A O 1
ATOM 876 N N . PHE A 1 111 ? 6.832 -12.947 3.950 1.00 94.12 111 PHE A N 1
ATOM 877 C CA . PHE A 1 111 ? 5.776 -11.982 4.238 1.00 94.12 111 PHE A CA 1
ATOM 878 C C . PHE A 1 111 ? 6.350 -10.769 4.981 1.00 94.12 111 PHE A C 1
ATOM 880 O O . PHE A 1 111 ? 7.150 -10.967 5.903 1.00 94.12 111 PHE A O 1
ATOM 887 N N . PRO A 1 112 ? 5.976 -9.527 4.626 1.00 95.44 112 PRO A N 1
ATOM 888 C CA . PRO A 1 112 ? 6.501 -8.339 5.283 1.00 95.44 112 PRO A CA 1
ATOM 889 C C . PRO A 1 112 ? 5.768 -8.065 6.595 1.00 95.44 112 PRO A C 1
ATOM 891 O O . PRO A 1 112 ? 4.534 -8.000 6.657 1.00 95.44 112 PRO A O 1
ATOM 894 N N . TYR A 1 113 ? 6.541 -7.873 7.658 1.00 96.00 113 TYR A N 1
ATOM 895 C CA . TYR A 1 113 ? 6.021 -7.516 8.976 1.00 96.00 113 TYR A CA 1
ATOM 896 C C . TYR A 1 113 ? 5.906 -6.000 9.149 1.00 96.00 113 TYR A C 1
ATOM 898 O O . TYR A 1 113 ? 5.115 -5.551 9.972 1.00 96.00 113 TYR A O 1
ATOM 906 N N . LEU A 1 114 ? 6.604 -5.219 8.321 1.00 95.94 114 LEU A N 1
ATOM 907 C CA . LEU A 1 114 ? 6.553 -3.761 8.320 1.00 95.94 114 LEU A CA 1
ATOM 908 C C . LEU A 1 114 ? 5.899 -3.240 7.038 1.00 95.94 114 LEU A C 1
ATOM 910 O O . LEU A 1 114 ? 6.286 -3.630 5.933 1.00 95.94 114 LEU A O 1
ATOM 914 N N . ARG A 1 115 ? 4.938 -2.326 7.186 1.00 93.94 115 ARG A N 1
ATOM 915 C CA . ARG A 1 115 ? 4.350 -1.548 6.090 1.00 93.94 115 ARG A CA 1
ATOM 916 C C . ARG A 1 115 ? 4.414 -0.066 6.412 1.00 93.94 115 ARG A C 1
ATOM 918 O O . ARG A 1 115 ? 4.061 0.330 7.517 1.00 93.94 115 ARG A O 1
ATOM 925 N N . SER A 1 116 ? 4.779 0.745 5.430 1.00 94.00 116 SER A N 1
ATOM 926 C CA . SER A 1 116 ? 4.615 2.198 5.491 1.00 94.00 116 SER A CA 1
ATOM 927 C C . SER A 1 116 ? 3.688 2.640 4.372 1.00 94.00 116 SER A C 1
ATOM 929 O O . SER A 1 116 ? 3.835 2.196 3.237 1.00 94.00 116 SER A O 1
ATOM 931 N N . ILE A 1 117 ? 2.747 3.517 4.694 1.00 91.56 117 ILE A N 1
ATOM 932 C CA . ILE A 1 117 ? 1.828 4.145 3.754 1.00 91.56 117 ILE A CA 1
ATOM 933 C C . ILE A 1 117 ? 2.125 5.632 3.778 1.00 91.56 117 ILE A C 1
ATOM 935 O O . ILE A 1 117 ? 1.975 6.285 4.810 1.00 91.56 117 ILE A O 1
ATOM 939 N N . GLU A 1 118 ? 2.546 6.162 2.642 1.00 92.81 118 GLU A N 1
ATOM 940 C CA . GLU A 1 118 ? 2.783 7.584 2.450 1.00 92.81 118 GLU A CA 1
ATOM 941 C C . GLU A 1 118 ? 1.821 8.083 1.383 1.00 92.81 118 GLU A C 1
ATOM 943 O O . GLU A 1 118 ? 1.894 7.674 0.227 1.00 92.81 118 GLU A O 1
ATOM 948 N N . ALA A 1 119 ? 0.887 8.939 1.780 1.00 91.00 119 ALA A N 1
ATOM 949 C CA . ALA A 1 119 ? -0.111 9.509 0.893 1.00 91.00 119 ALA A CA 1
ATOM 950 C C . ALA A 1 119 ? 0.023 11.028 0.858 1.00 91.00 119 ALA A C 1
ATOM 952 O O . ALA A 1 119 ? 0.362 11.666 1.854 1.00 91.00 119 ALA A O 1
ATOM 953 N N . TYR A 1 120 ? -0.272 11.612 -0.292 1.00 91.19 120 TYR A N 1
ATOM 954 C CA . TYR A 1 120 ? -0.345 13.047 -0.477 1.00 91.19 120 TYR A CA 1
ATOM 955 C C . TYR A 1 120 ? -1.575 13.402 -1.302 1.00 91.19 120 TYR A C 1
ATOM 957 O O . TYR A 1 120 ? -1.834 12.799 -2.349 1.00 91.19 120 TYR A O 1
ATOM 965 N N . SER A 1 121 ? -2.287 14.433 -0.856 1.00 89.81 121 SER A N 1
ATOM 966 C CA . SER A 1 121 ? -3.289 15.125 -1.657 1.00 89.81 121 SER A CA 1
ATOM 967 C C . SER A 1 121 ? -3.249 16.634 -1.384 1.00 89.81 121 SER A C 1
ATOM 969 O O . SER A 1 121 ? -2.820 17.049 -0.300 1.00 89.81 121 SER A O 1
ATOM 971 N N . PRO A 1 122 ? -3.713 17.480 -2.321 1.00 89.69 122 PRO A N 1
ATOM 972 C CA . PRO A 1 122 ? -3.851 18.915 -2.074 1.00 89.69 122 PRO A CA 1
ATOM 973 C C . PRO A 1 122 ? -4.784 19.248 -0.899 1.00 89.69 122 PRO A C 1
ATOM 975 O O . PRO A 1 122 ? -4.594 20.261 -0.233 1.00 89.69 122 PRO A O 1
ATOM 978 N N . GLU A 1 123 ? -5.791 18.408 -0.644 1.00 87.19 123 GLU A N 1
ATOM 979 C CA . GLU A 1 123 ? -6.824 18.642 0.368 1.00 87.19 123 GLU A CA 1
ATOM 980 C C . GLU A 1 123 ? -6.368 18.287 1.788 1.00 87.19 123 GLU A C 1
ATOM 982 O O . GLU A 1 123 ? -6.720 18.991 2.733 1.00 87.19 123 GLU A O 1
ATOM 987 N N . THR A 1 124 ? -5.603 17.203 1.952 1.00 83.19 124 THR A N 1
ATOM 988 C CA . THR A 1 124 ? -5.191 16.698 3.276 1.00 83.19 124 THR A CA 1
ATOM 989 C C . THR A 1 124 ? -3.703 16.869 3.564 1.00 83.19 124 THR A C 1
ATOM 991 O O . THR A 1 124 ? -3.269 16.626 4.688 1.00 83.19 124 THR A O 1
ATOM 994 N N . GLY A 1 125 ? -2.908 17.281 2.575 1.00 89.56 125 GLY A N 1
ATOM 995 C CA . GLY A 1 125 ? -1.455 17.323 2.682 1.00 89.56 125 GLY A CA 1
ATOM 996 C C . GLY A 1 125 ? -0.839 15.924 2.731 1.00 89.56 125 GLY A C 1
ATOM 997 O O . GLY A 1 125 ? -1.416 14.956 2.233 1.00 89.56 125 GLY A O 1
ATOM 998 N N . ALA A 1 126 ? 0.361 15.831 3.309 1.00 91.25 126 ALA A N 1
ATOM 999 C CA . ALA A 1 126 ? 1.078 14.570 3.457 1.00 91.25 126 ALA A CA 1
ATOM 1000 C C . ALA A 1 126 ? 0.609 13.806 4.703 1.00 91.25 126 ALA A C 1
ATOM 1002 O O . ALA A 1 126 ? 0.582 14.349 5.808 1.00 91.25 126 ALA A O 1
ATOM 1003 N N . VAL A 1 127 ? 0.303 12.526 4.523 1.00 88.81 127 VAL A N 1
ATOM 1004 C CA . VAL A 1 127 ? -0.039 11.575 5.579 1.00 88.81 127 VAL A CA 1
ATOM 1005 C C . VAL A 1 127 ? 0.968 10.438 5.540 1.00 88.81 127 VAL A C 1
ATOM 1007 O O . VAL A 1 127 ? 1.272 9.905 4.474 1.00 88.81 127 VAL A O 1
ATOM 1010 N N . LYS A 1 128 ? 1.457 10.049 6.716 1.00 92.25 128 LYS A N 1
ATOM 1011 C CA . LYS A 1 128 ? 2.308 8.877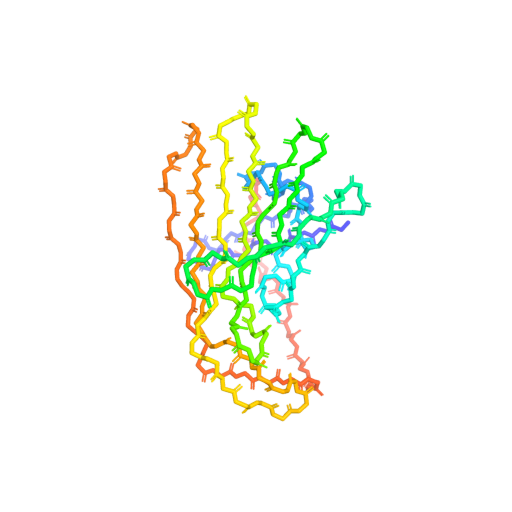 6.888 1.00 92.25 128 LYS A CA 1
ATOM 1012 C C . LYS A 1 128 ? 1.725 7.966 7.958 1.00 92.25 128 LYS A C 1
ATOM 1014 O O . LYS A 1 128 ? 1.433 8.421 9.062 1.00 92.25 128 LYS A O 1
ATOM 1019 N N . LEU A 1 129 ? 1.573 6.692 7.623 1.00 90.56 129 LEU A N 1
ATOM 1020 C CA . LEU A 1 129 ? 1.173 5.628 8.534 1.00 90.56 129 LEU A CA 1
ATOM 1021 C C . LEU A 1 129 ? 2.217 4.519 8.478 1.00 90.56 129 LEU A C 1
ATOM 1023 O O . LEU A 1 129 ? 2.638 4.125 7.397 1.00 90.56 129 LEU A O 1
ATOM 1027 N N . GLU A 1 130 ? 2.588 3.986 9.632 1.00 94.62 130 GLU A N 1
ATOM 1028 C CA . GLU A 1 130 ? 3.432 2.801 9.737 1.00 94.62 130 GLU A CA 1
ATOM 1029 C C . GLU A 1 130 ? 2.667 1.712 10.490 1.00 94.62 130 GLU A C 1
ATOM 1031 O O . GLU A 1 130 ? 1.962 1.989 11.463 1.00 94.62 130 GLU A O 1
ATOM 1036 N N . LEU A 1 131 ? 2.762 0.482 9.998 1.00 91.88 131 LEU A N 1
ATOM 1037 C CA . LEU A 1 131 ? 2.097 -0.691 10.543 1.00 91.88 131 LEU A CA 1
ATOM 1038 C C . LEU A 1 131 ? 3.143 -1.784 10.742 1.00 91.88 131 LEU A C 1
ATOM 1040 O O . LEU A 1 131 ? 3.703 -2.299 9.772 1.00 91.88 131 LEU A O 1
ATOM 1044 N N . GLU A 1 132 ? 3.361 -2.156 11.997 1.00 95.31 132 GLU A N 1
ATOM 1045 C CA . GLU A 1 132 ? 4.183 -3.298 12.380 1.00 95.31 132 GLU A CA 1
ATOM 1046 C C . GLU A 1 132 ? 3.274 -4.431 12.866 1.00 95.31 132 GLU A C 1
ATOM 1048 O O . GLU A 1 132 ? 2.473 -4.265 13.789 1.00 95.31 132 GLU A O 1
ATOM 1053 N N . LEU A 1 133 ? 3.373 -5.589 12.221 1.00 92.69 133 LEU A N 1
ATOM 1054 C CA . LEU A 1 133 ? 2.628 -6.780 12.608 1.00 92.69 133 LEU A CA 1
ATOM 1055 C C . LEU A 1 133 ? 3.432 -7.569 13.636 1.00 92.69 133 LEU A C 1
ATOM 1057 O O . LEU A 1 133 ? 4.558 -7.971 13.367 1.00 92.69 133 LEU A O 1
ATOM 1061 N N . SER A 1 134 ? 2.848 -7.826 14.802 1.00 92.38 134 SER A N 1
ATOM 1062 C CA . SER A 1 134 ? 3.507 -8.569 15.884 1.00 92.38 134 SER A CA 1
ATOM 1063 C C . SER A 1 134 ? 3.083 -10.039 15.965 1.00 92.38 134 SER A C 1
ATOM 1065 O O . SER A 1 134 ? 3.901 -10.889 16.311 1.00 92.38 134 SER A O 1
ATOM 1067 N N . ASP A 1 135 ? 1.834 -10.350 15.610 1.00 88.94 135 ASP A N 1
ATOM 1068 C CA . ASP A 1 135 ? 1.276 -11.705 15.563 1.00 88.94 135 ASP A CA 1
ATOM 1069 C C . ASP A 1 135 ? 0.520 -11.898 14.243 1.00 88.94 135 ASP A C 1
ATOM 1071 O O . ASP A 1 135 ? -0.380 -11.124 13.912 1.00 88.94 135 ASP A O 1
ATOM 1075 N N . LEU A 1 136 ? 0.908 -12.916 13.473 1.00 88.25 136 LEU A N 1
ATOM 1076 C CA . LEU A 1 136 ? 0.349 -13.211 12.158 1.00 88.25 136 LEU A CA 1
ATOM 1077 C C . LEU A 1 136 ? -0.053 -14.681 12.095 1.00 88.25 136 LEU A C 1
ATOM 1079 O O . LEU A 1 136 ? 0.786 -15.573 12.222 1.00 88.25 136 LEU A O 1
ATOM 1083 N N . LYS A 1 137 ? -1.338 -14.916 11.836 1.00 87.38 137 LYS A N 1
ATOM 1084 C CA . LYS A 1 137 ? -1.936 -16.245 11.687 1.00 87.38 137 LYS A CA 1
ATOM 1085 C C . LYS A 1 137 ? -2.570 -16.342 10.312 1.00 87.38 137 LYS A C 1
ATOM 1087 O O . LYS A 1 137 ? -3.361 -15.480 9.937 1.00 87.38 137 LYS A O 1
ATOM 1092 N N . ILE A 1 138 ? -2.207 -17.372 9.555 1.00 86.38 138 ILE A N 1
ATOM 1093 C CA . ILE A 1 138 ? -2.607 -17.531 8.154 1.00 86.38 138 ILE A CA 1
ATOM 1094 C C . ILE A 1 138 ? -3.342 -18.853 7.997 1.00 86.38 138 ILE A C 1
ATOM 1096 O O . ILE A 1 138 ? -2.871 -19.883 8.471 1.00 86.38 138 ILE A O 1
ATOM 1100 N N . ASN A 1 139 ? -4.482 -18.820 7.302 1.00 83.94 139 ASN A N 1
ATOM 1101 C CA . ASN A 1 139 ? -5.341 -19.984 7.058 1.00 83.94 139 ASN A CA 1
ATOM 1102 C C . ASN A 1 139 ? -5.825 -20.683 8.342 1.00 83.94 139 ASN A C 1
ATOM 1104 O O . ASN A 1 139 ? -6.127 -21.876 8.336 1.00 83.94 139 ASN A O 1
ATOM 1108 N N . GLU A 1 140 ? -5.934 -19.934 9.438 1.00 85.94 140 GLU A N 1
ATOM 1109 C CA . GLU A 1 140 ? -6.536 -20.401 10.683 1.00 85.94 140 GLU A CA 1
ATOM 1110 C C . GLU A 1 140 ? -7.978 -19.901 10.788 1.00 85.94 140 GLU A C 1
ATOM 1112 O O . GLU A 1 140 ? -8.267 -18.735 10.516 1.00 85.94 140 GLU A O 1
ATOM 1117 N N . THR A 1 141 ? -8.898 -20.773 11.207 1.00 85.19 141 THR A N 1
ATOM 1118 C CA . THR A 1 141 ? -10.281 -20.360 11.481 1.00 85.19 141 THR A CA 1
ATOM 1119 C C . THR A 1 141 ? -10.302 -19.473 12.721 1.00 85.19 141 THR A C 1
ATOM 1121 O O . THR A 1 141 ? -9.847 -19.883 13.786 1.00 85.19 141 THR A O 1
ATOM 1124 N N . GLN A 1 142 ? -10.845 -18.266 12.583 1.00 81.62 142 GLN A N 1
ATOM 1125 C CA . GLN A 1 142 ? -11.025 -17.323 13.683 1.00 81.62 142 GLN A CA 1
ATOM 1126 C C . GLN A 1 142 ? -12.519 -17.111 13.921 1.00 81.62 142 GLN A C 1
ATOM 1128 O O . GLN A 1 142 ? -13.260 -16.763 13.003 1.00 81.62 142 GLN A O 1
ATOM 1133 N N . GLU A 1 143 ? -12.967 -17.290 15.161 1.00 83.12 143 GLU A N 1
ATOM 1134 C CA . GLU A 1 143 ? -14.308 -16.875 15.563 1.00 83.12 143 GLU A CA 1
ATOM 1135 C C . GLU A 1 143 ? -14.268 -15.413 16.006 1.00 83.12 143 GLU A C 1
ATOM 1137 O O . GLU A 1 143 ? -13.769 -15.087 17.084 1.00 83.12 143 GLU A O 1
ATOM 1142 N N . TYR A 1 144 ? -14.814 -14.518 15.183 1.00 78.56 144 TYR A N 1
ATOM 1143 C CA . TYR A 1 144 ? -14.949 -13.113 15.548 1.00 78.56 144 TYR A CA 1
ATOM 1144 C C . TYR A 1 144 ? -16.390 -12.802 15.951 1.00 78.56 144 TYR A C 1
ATOM 1146 O O . TYR A 1 144 ? -17.303 -12.795 15.125 1.00 78.56 144 TYR A O 1
ATOM 1154 N N . ARG A 1 145 ? -16.611 -12.516 17.237 1.00 80.50 145 ARG A N 1
ATOM 1155 C CA . ARG A 1 145 ? -17.918 -12.063 17.729 1.00 80.50 145 ARG A CA 1
ATOM 1156 C C . ARG A 1 145 ? -18.066 -10.567 17.480 1.00 80.50 145 ARG A C 1
ATOM 1158 O O . ARG A 1 145 ? -17.753 -9.754 18.347 1.00 80.50 145 ARG A O 1
ATOM 1165 N N . PHE A 1 146 ? -18.545 -10.207 16.293 1.00 83.38 146 PHE A N 1
ATOM 1166 C CA . PHE A 1 146 ? -18.973 -8.838 16.028 1.00 83.38 146 PHE A CA 1
ATOM 1167 C C . PHE A 1 146 ? -20.370 -8.615 16.621 1.00 83.38 146 PHE A C 1
ATOM 1169 O O . PHE A 1 146 ? -21.335 -9.246 16.202 1.00 83.38 146 PHE A O 1
ATOM 1176 N N . ASN A 1 147 ? -20.474 -7.724 17.606 1.00 88.25 147 ASN A N 1
ATOM 1177 C CA . ASN A 1 147 ? -21.745 -7.228 18.123 1.00 88.25 147 ASN A CA 1
ATOM 1178 C C . ASN A 1 147 ? -21.594 -5.750 18.491 1.00 88.25 147 ASN A C 1
ATOM 1180 O O . ASN A 1 147 ? -20.579 -5.363 19.076 1.00 88.25 147 ASN A O 1
ATOM 1184 N N . ILE A 1 148 ? -22.605 -4.944 18.178 1.00 89.38 148 ILE A N 1
ATOM 1185 C CA . ILE A 1 148 ? -22.685 -3.547 18.611 1.00 89.38 148 ILE A CA 1
ATOM 1186 C C . ILE A 1 148 ? -23.495 -3.544 19.909 1.00 89.38 148 ILE A C 1
ATOM 1188 O O . ILE A 1 148 ? -24.643 -3.980 19.887 1.00 89.38 148 ILE A O 1
ATOM 1192 N N . PRO A 1 149 ? -22.929 -3.123 21.052 1.00 92.12 149 PRO A N 1
ATOM 1193 C CA . PRO A 1 149 ? -23.678 -3.123 22.303 1.00 92.12 149 PRO A CA 1
ATOM 1194 C C . PRO A 1 149 ? -24.890 -2.185 22.237 1.00 92.12 149 PRO A C 1
ATOM 1196 O O . PRO A 1 149 ? -24.767 -1.070 21.742 1.00 92.12 149 PRO A O 1
ATOM 1199 N N . ASP A 1 150 ? -26.019 -2.591 22.822 1.00 92.44 150 ASP A N 1
ATOM 1200 C CA . ASP A 1 150 ? -27.302 -1.862 22.745 1.00 92.44 150 ASP A CA 1
ATOM 1201 C C . ASP A 1 150 ? -27.244 -0.407 23.237 1.00 92.44 150 ASP A C 1
ATOM 1203 O O . ASP A 1 150 ? -28.070 0.420 22.867 1.00 92.44 150 ASP A O 1
ATOM 1207 N N . HIS A 1 151 ? -26.273 -0.088 24.093 1.00 94.06 151 HIS A N 1
ATOM 1208 C CA . HIS A 1 151 ? -26.075 1.253 24.638 1.00 94.06 151 HIS A CA 1
ATOM 1209 C C . HIS A 1 151 ? -25.242 2.173 23.732 1.00 94.06 151 HIS A C 1
ATOM 1211 O O . HIS A 1 151 ? -24.898 3.272 24.164 1.00 94.06 151 HIS A O 1
ATOM 1217 N N . TYR A 1 152 ? -24.852 1.718 22.538 1.00 96.50 152 TYR A N 1
ATOM 1218 C CA . TYR A 1 152 ? -24.130 2.543 21.577 1.00 96.50 152 TYR A CA 1
ATOM 1219 C C . TYR A 1 152 ? -25.105 3.378 20.751 1.00 96.50 152 TYR A C 1
ATOM 1221 O O . TYR A 1 152 ? -26.107 2.875 20.242 1.00 96.50 152 TYR A O 1
ATOM 1229 N N . GLU A 1 153 ? -24.776 4.649 20.570 1.00 95.81 153 GLU A N 1
ATOM 1230 C CA . GLU A 1 153 ? -25.559 5.565 19.751 1.00 95.81 153 GLU A CA 1
ATOM 1231 C C . GLU A 1 153 ? -25.148 5.462 18.279 1.00 95.81 153 GLU A C 1
ATOM 1233 O O . GLU A 1 153 ? -23.960 5.464 17.943 1.00 95.81 153 GLU A O 1
ATOM 1238 N N . LYS A 1 154 ? -26.132 5.373 17.380 1.00 94.31 154 LYS A N 1
ATOM 1239 C CA . LYS A 1 154 ? -25.855 5.456 15.948 1.00 94.31 154 LYS A CA 1
ATOM 1240 C C . LYS A 1 154 ? -25.603 6.912 15.571 1.00 94.31 154 LYS A C 1
ATOM 1242 O O . LYS A 1 154 ? -26.472 7.748 15.788 1.00 94.31 154 LYS A O 1
ATOM 1247 N N . ILE A 1 155 ? -24.461 7.174 14.954 1.00 92.38 155 ILE A N 1
ATOM 1248 C CA . ILE A 1 155 ? -24.110 8.462 14.359 1.00 92.38 155 ILE A CA 1
ATOM 1249 C C . ILE A 1 155 ? -23.986 8.307 12.838 1.00 92.38 155 ILE A C 1
ATOM 1251 O O . ILE A 1 155 ? -23.624 7.229 12.353 1.00 92.38 155 ILE A O 1
ATOM 1255 N N . ASP A 1 156 ? -24.317 9.367 12.100 1.00 81.44 156 ASP A N 1
ATOM 1256 C CA . ASP A 1 156 ? -24.230 9.412 10.632 1.00 81.44 156 ASP A CA 1
ATOM 1257 C C . ASP A 1 156 ? -22.805 9.738 10.140 1.00 81.44 156 ASP A C 1
ATOM 1259 O O . ASP A 1 156 ? -22.147 10.628 10.729 1.00 81.44 156 ASP A O 1
#

Radius of gyration: 18.18 Å; chains: 1; bounding box: 47×40×45 Å